Protein AF-A0A430R8D6-F1 (afdb_monomer_lite)

Sequence (89 aa):
MTTCPANRYKEVKQLEPGDVLILDWDQEVPEGYVVTHYKKRGRYAVPERKGEYELLLVGSAQEWRIRRHYGAEGRWVGQCTYAFWVKKA

Organism: Thermus scotoductus (NCBI:txid37636)

pLDDT: mean 89.22, std 9.38, range [40.81, 96.25]

Structure (mmCIF, N/CA/C/O backbone):
data_AF-A0A430R8D6-F1
#
_entry.id   AF-A0A430R8D6-F1
#
loop_
_atom_site.group_PDB
_atom_site.id
_atom_site.type_symbol
_atom_site.label_atom_id
_atom_site.label_alt_id
_atom_site.label_comp_id
_atom_site.label_asym_id
_atom_site.label_entity_id
_atom_site.label_seq_id
_atom_site.pdbx_PDB_ins_code
_atom_site.Cartn_x
_atom_site.Cartn_y
_atom_site.Cartn_z
_atom_site.occupancy
_atom_site.B_iso_or_equiv
_atom_site.auth_seq_id
_atom_site.auth_comp_id
_atom_site.auth_asym_id
_atom_site.auth_atom_id
_atom_site.pdbx_PDB_model_num
ATOM 1 N N . MET A 1 1 ? -2.916 20.704 2.077 1.00 40.81 1 MET A N 1
ATOM 2 C CA . MET A 1 1 ? -3.863 20.526 3.198 1.00 40.81 1 MET A CA 1
ATOM 3 C C . MET A 1 1 ? -3.482 19.278 3.978 1.00 40.81 1 MET A C 1
ATOM 5 O O . MET A 1 1 ? -3.397 18.196 3.420 1.00 40.81 1 MET A O 1
ATOM 9 N N . THR A 1 2 ? -3.147 19.480 5.246 1.00 49.38 2 THR A N 1
ATOM 10 C CA . THR A 1 2 ? -2.544 18.564 6.226 1.00 49.38 2 THR A CA 1
ATOM 11 C C . THR A 1 2 ? -3.616 17.976 7.147 1.00 49.38 2 THR A C 1
ATOM 13 O O . T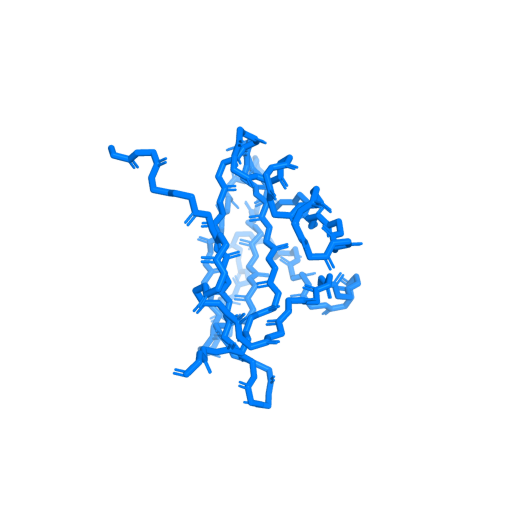HR A 1 2 ? -3.442 17.959 8.363 1.00 49.38 2 THR A O 1
ATOM 16 N N . THR A 1 3 ? -4.751 17.545 6.593 1.00 59.41 3 THR A N 1
ATOM 17 C CA . THR A 1 3 ? -5.900 17.086 7.385 1.00 59.41 3 THR A CA 1
ATOM 18 C C . THR A 1 3 ? -5.491 15.913 8.278 1.00 59.41 3 THR A C 1
ATOM 20 O O . THR A 1 3 ? -4.808 14.993 7.826 1.00 59.41 3 THR A O 1
ATOM 23 N N . CYS A 1 4 ? -5.845 15.980 9.563 1.00 63.56 4 CYS A N 1
ATOM 24 C CA . CYS A 1 4 ? -5.564 14.923 10.528 1.00 63.56 4 CYS A CA 1
ATOM 25 C C . CYS A 1 4 ? -6.226 13.616 10.056 1.00 63.56 4 CYS A C 1
ATOM 27 O O . CYS A 1 4 ? -7.409 13.648 9.716 1.00 63.56 4 CYS A O 1
ATOM 29 N N . PRO A 1 5 ? -5.516 12.475 10.021 1.00 74.31 5 PRO A N 1
ATOM 30 C CA . PRO A 1 5 ? -6.117 11.212 9.611 1.00 74.31 5 PRO A CA 1
ATOM 31 C C . PRO A 1 5 ? -7.081 10.645 10.664 1.00 74.31 5 PRO A C 1
ATOM 33 O O . PRO A 1 5 ? -7.735 9.645 10.382 1.00 74.31 5 PRO A O 1
ATOM 36 N N . ALA A 1 6 ? -7.184 11.255 11.850 1.00 74.38 6 ALA A N 1
ATOM 37 C CA . ALA A 1 6 ? -8.059 10.810 12.927 1.00 74.38 6 ALA A CA 1
ATOM 38 C C . ALA A 1 6 ? -9.519 10.653 12.475 1.00 74.38 6 ALA A C 1
ATOM 40 O O . ALA A 1 6 ? -10.083 11.559 11.865 1.00 74.38 6 ALA A O 1
ATOM 4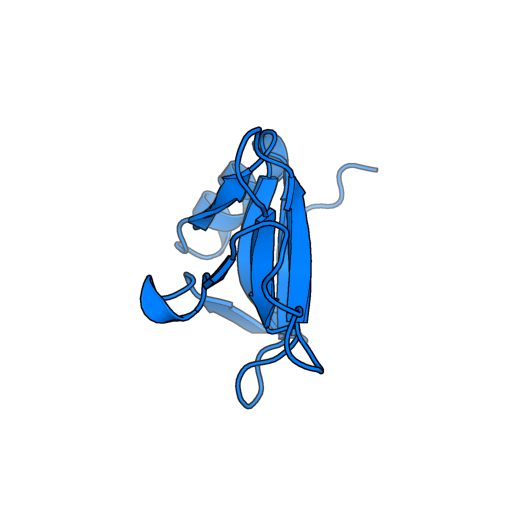1 N N . ASN A 1 7 ? -10.118 9.499 12.787 1.00 80.56 7 ASN A N 1
ATOM 42 C CA . ASN A 1 7 ? -11.517 9.137 12.507 1.00 80.56 7 ASN A CA 1
ATOM 43 C C . ASN A 1 7 ? -11.922 9.121 11.023 1.00 80.56 7 ASN A C 1
ATOM 45 O O . ASN A 1 7 ? -13.099 8.981 10.705 1.00 80.56 7 ASN A O 1
ATOM 49 N N . ARG A 1 8 ? -10.963 9.240 10.099 1.00 85.81 8 ARG A N 1
ATOM 50 C CA . ARG A 1 8 ? -11.225 9.125 8.660 1.00 85.81 8 ARG A CA 1
ATOM 51 C C . ARG A 1 8 ? -11.444 7.676 8.220 1.00 85.81 8 ARG A C 1
ATOM 53 O O . ARG A 1 8 ? -12.130 7.431 7.229 1.00 85.81 8 ARG A O 1
ATOM 60 N N . TYR A 1 9 ? -10.840 6.733 8.934 1.00 89.69 9 TYR A N 1
ATOM 61 C CA . TYR A 1 9 ? -10.886 5.311 8.623 1.00 89.69 9 TYR A CA 1
ATOM 62 C C . TYR A 1 9 ? -11.422 4.551 9.833 1.00 89.69 9 TYR A C 1
ATOM 64 O O . TYR A 1 9 ? -11.031 4.834 10.965 1.00 89.69 9 TYR A O 1
ATOM 72 N N . LYS A 1 10 ? -12.305 3.581 9.588 1.00 89.06 10 LYS A N 1
ATOM 73 C CA . LYS A 1 10 ? -12.753 2.618 10.604 1.00 89.06 10 LYS A CA 1
ATOM 74 C C . LYS A 1 10 ? -11.605 1.721 11.039 1.00 89.06 10 LYS A C 1
ATOM 76 O O . LYS A 1 10 ? -11.481 1.401 12.213 1.00 89.06 10 LYS A O 1
ATOM 81 N N . GLU A 1 11 ? -10.775 1.328 10.080 1.00 92.31 11 GLU A N 1
ATOM 82 C CA . GLU A 1 11 ? -9.650 0.438 10.313 1.00 92.31 11 GLU A CA 1
ATOM 83 C C . GLU A 1 11 ? -8.512 0.763 9.348 1.00 92.31 11 GLU A C 1
ATOM 85 O O . GLU A 1 11 ? -8.754 1.096 8.183 1.00 92.31 11 GLU A O 1
ATOM 90 N N . VAL A 1 12 ? -7.278 0.655 9.835 1.00 93.69 12 VAL A N 1
ATOM 91 C CA . VAL A 1 12 ? -6.061 0.784 9.035 1.00 93.69 12 VAL A CA 1
ATOM 92 C C . VAL A 1 12 ? -5.157 -0.403 9.340 1.00 93.69 12 VAL A C 1
ATOM 94 O O . VAL A 1 12 ? -4.911 -0.717 10.502 1.00 93.69 12 VAL A O 1
ATOM 97 N N . LYS A 1 13 ? -4.659 -1.055 8.293 1.00 94.12 13 LYS A N 1
ATOM 98 C CA . LYS A 1 13 ? -3.802 -2.237 8.350 1.00 94.12 13 LYS A CA 1
ATOM 99 C C . LYS A 1 13 ? -2.538 -2.029 7.526 1.00 94.12 13 LYS A C 1
ATOM 101 O O . LYS A 1 13 ? -2.522 -1.298 6.534 1.00 94.12 13 LYS A O 1
ATOM 106 N N . GLN A 1 14 ? -1.475 -2.702 7.947 1.00 94.06 14 GLN A N 1
ATOM 107 C CA . GLN A 1 14 ? -0.241 -2.799 7.178 1.00 94.06 14 GLN A CA 1
ATOM 108 C C . GLN A 1 14 ? -0.460 -3.663 5.925 1.00 94.06 14 GLN A C 1
ATOM 110 O O . GLN A 1 14 ? -1.253 -4.604 5.948 1.00 94.06 14 GLN A O 1
ATOM 115 N N . LEU A 1 15 ? 0.266 -3.365 4.844 1.00 93.00 15 LEU A N 1
ATOM 116 C CA . LEU A 1 15 ? 0.352 -4.262 3.688 1.00 93.00 15 LEU A CA 1
ATOM 117 C C . LEU A 1 15 ? 1.214 -5.483 3.998 1.00 93.00 15 LEU A C 1
ATOM 119 O O . LEU A 1 15 ? 2.359 -5.369 4.464 1.00 93.00 15 LEU A O 1
ATOM 123 N N . GLU A 1 16 ? 0.714 -6.650 3.622 1.00 90.25 16 GLU A N 1
ATOM 124 C CA . GLU A 1 16 ? 1.502 -7.871 3.673 1.00 90.25 16 GLU A CA 1
ATOM 125 C C . GLU A 1 16 ? 2.598 -7.820 2.596 1.00 90.25 16 GLU A C 1
ATOM 127 O O . GLU A 1 16 ? 2.416 -7.180 1.558 1.00 90.25 16 GLU A O 1
ATOM 132 N N . PRO A 1 17 ? 3.766 -8.457 2.804 1.00 84.38 17 PRO A N 1
ATOM 133 C CA . PRO A 1 17 ? 4.824 -8.466 1.792 1.00 84.38 17 PRO A CA 1
ATOM 134 C C . PRO A 1 17 ? 4.342 -8.961 0.420 1.00 84.38 17 PRO A C 1
ATOM 136 O O . PRO A 1 17 ? 4.771 -8.430 -0.597 1.00 84.38 17 PRO A O 1
ATOM 139 N N . GLY A 1 18 ? 3.426 -9.937 0.402 1.00 88.81 18 GLY A N 1
ATOM 140 C CA . GLY A 1 18 ? 2.846 -10.492 -0.824 1.00 88.81 18 GLY A CA 1
ATOM 141 C C . GLY A 1 18 ? 1.869 -9.565 -1.553 1.00 88.81 18 GLY A C 1
ATOM 142 O O . GLY A 1 18 ? 1.533 -9.839 -2.699 1.00 88.81 18 GLY A O 1
ATOM 143 N N . ASP A 1 19 ? 1.441 -8.462 -0.929 1.00 90.69 19 ASP A N 1
ATOM 144 C CA . ASP A 1 19 ? 0.565 -7.476 -1.573 1.00 90.69 19 ASP A CA 1
ATOM 145 C C . ASP A 1 19 ? 1.341 -6.549 -2.520 1.00 90.69 19 ASP A C 1
ATOM 147 O O . ASP A 1 19 ? 0.744 -5.888 -3.363 1.00 90.69 19 ASP A O 1
ATOM 151 N N . VAL A 1 20 ? 2.669 -6.464 -2.393 1.00 92.69 20 VAL A N 1
ATOM 152 C CA . VAL A 1 20 ? 3.495 -5.596 -3.240 1.00 92.69 20 VAL A CA 1
ATOM 153 C C . VAL A 1 20 ? 4.134 -6.425 -4.344 1.00 92.69 20 VAL A C 1
ATOM 155 O O . VAL A 1 20 ? 5.014 -7.246 -4.091 1.00 92.69 20 VAL A O 1
ATOM 158 N N . LEU A 1 21 ? 3.738 -6.164 -5.586 1.00 92.75 21 LEU A N 1
ATOM 159 C CA . LEU A 1 21 ? 4.377 -6.741 -6.758 1.00 92.75 21 LEU A CA 1
ATOM 160 C C . LEU A 1 21 ? 5.551 -5.876 -7.196 1.00 92.75 21 LEU A C 1
ATOM 162 O O . LEU A 1 21 ? 5.441 -4.660 -7.356 1.00 92.75 21 LEU A O 1
ATOM 166 N N . ILE A 1 22 ? 6.682 -6.531 -7.426 1.00 92.25 22 ILE A N 1
ATOM 167 C CA . ILE A 1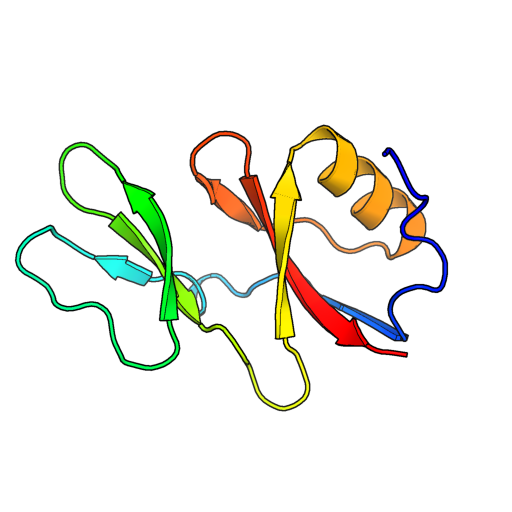 22 ? 7.845 -5.931 -8.063 1.00 92.25 22 ILE A CA 1
ATOM 168 C C . ILE A 1 22 ? 7.922 -6.538 -9.456 1.00 92.25 22 ILE A C 1
ATOM 170 O O . ILE A 1 22 ? 8.330 -7.684 -9.606 1.00 92.25 22 ILE A O 1
ATOM 174 N N . LEU A 1 23 ? 7.505 -5.763 -10.448 1.00 93.19 23 LEU A N 1
ATOM 175 C CA . LEU A 1 23 ? 7.426 -6.187 -11.840 1.00 93.19 23 LEU A CA 1
ATOM 176 C C . LEU A 1 23 ? 8.624 -5.644 -12.612 1.00 93.19 23 LEU A C 1
ATOM 178 O O . LEU A 1 23 ? 9.038 -4.508 -12.371 1.00 93.19 23 LEU A O 1
ATOM 182 N N . ASP A 1 24 ? 9.169 -6.417 -13.541 1.00 94.12 24 ASP A N 1
ATOM 183 C CA . ASP A 1 24 ? 10.087 -5.913 -14.562 1.00 94.12 24 ASP A CA 1
ATOM 184 C C . ASP A 1 24 ? 9.327 -5.086 -15.622 1.00 94.12 24 ASP A C 1
ATOM 186 O O . ASP A 1 24 ? 8.102 -4.947 -15.584 1.00 94.12 24 ASP A O 1
ATOM 190 N N . TRP A 1 25 ? 10.052 -4.415 -16.522 1.00 90.81 25 TRP A N 1
ATOM 191 C CA . TRP A 1 25 ? 9.448 -3.482 -17.489 1.00 90.81 25 TRP A CA 1
ATOM 192 C C . TRP A 1 25 ? 8.604 -4.175 -18.562 1.00 90.81 25 TRP A C 1
ATOM 194 O O . TRP A 1 25 ? 7.663 -3.578 -19.080 1.00 90.81 25 TRP A O 1
ATOM 204 N N . ASP A 1 26 ? 8.962 -5.410 -18.884 1.00 92.94 26 ASP A N 1
ATOM 205 C CA . ASP A 1 26 ? 8.309 -6.295 -19.844 1.00 92.94 26 ASP A CA 1
ATOM 206 C C . ASP A 1 26 ? 7.093 -7.022 -19.256 1.00 92.94 26 ASP A C 1
ATOM 208 O O . ASP A 1 26 ? 6.256 -7.519 -20.003 1.00 92.94 26 ASP A O 1
ATOM 212 N N . GLN A 1 27 ? 6.956 -7.049 -17.930 1.00 94.12 27 GLN A N 1
ATOM 213 C CA . GLN A 1 27 ? 5.807 -7.648 -17.261 1.00 94.12 27 GLN A CA 1
ATOM 214 C C . GLN A 1 27 ? 4.637 -6.670 -17.214 1.00 94.12 27 GLN A C 1
ATOM 216 O O . GLN A 1 27 ?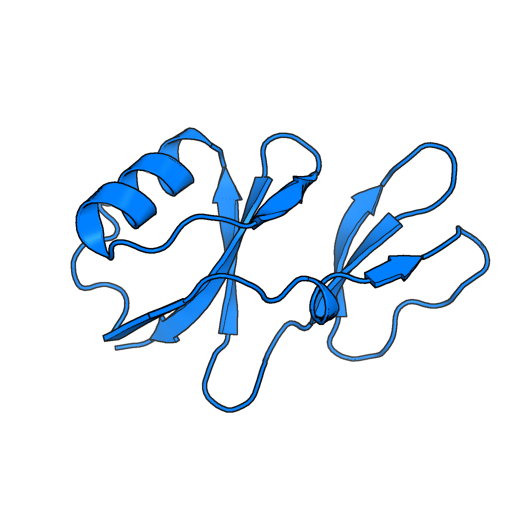 4.782 -5.537 -16.748 1.00 94.12 27 GLN A O 1
ATOM 221 N N . GLU A 1 28 ? 3.458 -7.106 -17.649 1.00 92.81 28 GLU A N 1
ATOM 222 C CA . GLU A 1 28 ? 2.233 -6.313 -17.554 1.00 92.81 28 GLU A CA 1
ATOM 223 C C . GLU A 1 28 ? 1.790 -6.125 -16.098 1.00 92.81 28 GLU A C 1
ATOM 225 O O . GLU A 1 28 ? 2.003 -6.981 -15.238 1.00 92.81 28 GLU A O 1
ATOM 230 N N . VAL A 1 29 ? 1.182 -4.972 -15.813 1.00 93.88 29 VAL A N 1
ATOM 231 C CA . VAL A 1 29 ? 0.580 -4.710 -14.502 1.00 93.88 29 VAL A CA 1
ATOM 232 C C . VAL A 1 29 ? -0.783 -5.391 -14.492 1.00 93.88 29 VAL A C 1
ATOM 234 O O . VAL A 1 29 ? -1.587 -5.082 -15.373 1.00 93.88 29 VAL A O 1
ATOM 237 N N . PRO A 1 30 ? -1.061 -6.293 -13.534 1.00 93.31 30 PRO A N 1
ATOM 238 C CA . PRO A 1 30 ? -2.365 -6.934 -13.459 1.00 93.31 30 PRO A CA 1
ATOM 239 C C . PRO A 1 30 ? -3.486 -5.903 -13.303 1.00 93.31 30 PRO A C 1
ATOM 241 O O . PRO A 1 30 ? -3.297 -4.840 -12.707 1.00 93.31 30 PRO A O 1
ATOM 244 N N . GLU A 1 31 ? -4.670 -6.226 -13.813 1.00 93.50 31 GLU A N 1
ATOM 245 C CA . GLU A 1 31 ? -5.847 -5.381 -13.629 1.00 93.50 31 GLU A CA 1
ATOM 246 C C . GLU A 1 31 ? -6.161 -5.197 -12.133 1.00 93.50 31 GLU A C 1
ATOM 248 O O . GLU A 1 31 ? -6.006 -6.119 -11.328 1.00 93.50 31 GLU A O 1
ATOM 253 N N . GLY A 1 32 ? -6.572 -3.986 -11.750 1.00 93.44 32 GLY A N 1
ATOM 254 C CA . GLY A 1 32 ? -6.838 -3.641 -10.352 1.00 93.44 32 GLY A CA 1
ATOM 255 C C . GLY A 1 32 ? -5.581 -3.410 -9.511 1.00 93.44 32 GLY A C 1
ATOM 256 O O . GLY A 1 32 ? -5.670 -3.418 -8.284 1.00 93.44 32 GLY A O 1
ATOM 257 N N . TYR A 1 33 ? -4.412 -3.225 -10.137 1.00 95.44 33 TYR A N 1
ATOM 258 C CA . TYR A 1 33 ? -3.181 -2.789 -9.479 1.00 95.44 33 TYR A CA 1
ATOM 259 C C . TYR A 1 33 ? -2.789 -1.378 -9.917 1.00 95.44 33 TYR A C 1
ATOM 261 O O . TYR A 1 33 ? -2.845 -1.022 -11.092 1.00 95.44 33 TYR A O 1
ATOM 269 N N . VAL A 1 34 ? -2.293 -0.590 -8.965 1.00 93.69 34 VAL A N 1
ATOM 270 C CA . VAL A 1 34 ? -1.733 0.741 -9.202 1.00 93.69 34 VAL A CA 1
ATOM 271 C C . VAL A 1 34 ? -0.220 0.683 -9.115 1.00 93.69 34 VAL A C 1
ATOM 273 O O . VAL A 1 34 ? 0.352 0.167 -8.154 1.00 93.69 34 VAL A O 1
ATOM 276 N N . VAL A 1 35 ? 0.439 1.263 -10.117 1.00 93.62 35 VAL A N 1
ATOM 277 C CA . VAL A 1 35 ? 1.887 1.467 -10.099 1.00 93.62 35 VAL A CA 1
ATOM 278 C C . VAL A 1 35 ? 2.222 2.593 -9.129 1.00 93.62 35 VAL A C 1
ATOM 280 O O . VAL A 1 35 ? 1.817 3.736 -9.329 1.00 93.62 35 VAL A O 1
ATOM 283 N N . THR A 1 36 ? 2.987 2.281 -8.088 1.00 91.75 36 THR A N 1
ATOM 284 C CA . THR A 1 36 ? 3.350 3.247 -7.043 1.00 91.75 36 THR A CA 1
ATOM 285 C C . THR A 1 36 ? 4.699 3.905 -7.304 1.00 91.75 36 THR A C 1
ATOM 287 O O . THR A 1 36 ? 4.912 5.051 -6.914 1.00 91.75 36 THR A O 1
ATOM 290 N N . HIS A 1 37 ? 5.627 3.201 -7.959 1.00 91.81 37 HIS A N 1
ATOM 291 C CA . HIS A 1 37 ? 6.967 3.716 -8.221 1.00 91.81 37 HIS A CA 1
ATOM 292 C C . HIS A 1 37 ? 7.674 2.983 -9.358 1.00 91.81 37 HIS A C 1
ATOM 294 O O . HIS A 1 37 ? 7.636 1.757 -9.444 1.00 91.81 37 HIS A O 1
ATOM 300 N N . TYR A 1 38 ? 8.403 3.737 -10.176 1.00 89.69 38 TYR A N 1
ATOM 301 C CA . TYR A 1 38 ? 9.260 3.210 -11.233 1.00 89.69 38 TYR A CA 1
ATOM 302 C C . TYR A 1 38 ? 10.716 3.161 -10.763 1.00 89.69 38 TYR A C 1
ATOM 304 O O . TYR A 1 38 ? 11.269 4.162 -10.311 1.00 89.69 38 TYR A O 1
ATOM 312 N N . LYS A 1 39 ? 11.348 1.993 -10.894 1.00 85.50 39 LYS A N 1
ATOM 313 C CA . LYS A 1 39 ? 12.775 1.756 -10.633 1.00 85.50 39 LYS A CA 1
ATOM 314 C C . LYS A 1 39 ? 13.517 1.557 -11.958 1.00 85.50 39 LYS A C 1
ATOM 316 O O . LYS A 1 39 ? 12.927 1.308 -13.002 1.00 85.50 39 LYS A O 1
ATOM 321 N N . LYS A 1 40 ? 14.853 1.592 -11.922 1.00 86.06 40 LYS A N 1
ATOM 322 C CA . LYS A 1 40 ? 15.698 1.400 -13.119 1.00 86.06 40 LYS A CA 1
ATOM 323 C C . LYS A 1 40 ? 15.375 0.112 -13.897 1.00 86.06 40 LYS A C 1
ATOM 325 O O . LYS A 1 40 ? 15.450 0.098 -15.119 1.00 86.06 40 LYS A O 1
ATOM 330 N N . ARG A 1 41 ? 15.020 -0.963 -13.190 1.00 84.81 41 ARG A N 1
ATOM 331 C CA . ARG A 1 41 ? 14.696 -2.283 -13.752 1.00 84.81 41 ARG A CA 1
ATOM 332 C C . ARG A 1 41 ? 13.288 -2.714 -13.342 1.00 84.81 41 ARG A C 1
ATOM 334 O O . ARG A 1 41 ? 13.150 -3.690 -12.620 1.00 84.81 41 ARG A O 1
ATOM 341 N N . GLY A 1 42 ? 12.277 -1.903 -13.641 1.00 91.56 42 GLY A N 1
ATOM 342 C CA . GLY A 1 42 ? 10.876 -2.263 -13.437 1.00 91.56 42 GLY A CA 1
ATOM 343 C C . GLY A 1 42 ? 10.085 -1.292 -12.563 1.00 91.56 42 GLY A C 1
ATOM 344 O O . GLY A 1 42 ? 10.395 -0.107 -12.476 1.00 91.56 42 GLY A O 1
ATOM 345 N N . ARG A 1 43 ? 9.054 -1.791 -11.892 1.00 93.12 43 ARG A N 1
ATOM 346 C CA . ARG A 1 43 ? 8.060 -0.990 -11.175 1.00 93.12 43 ARG A CA 1
ATOM 347 C C . ARG A 1 43 ? 7.491 -1.724 -9.967 1.00 93.12 43 ARG A C 1
ATOM 349 O O . ARG A 1 43 ? 7.453 -2.948 -9.934 1.00 93.12 43 ARG A O 1
ATOM 356 N N . TYR A 1 44 ? 7.071 -0.954 -8.976 1.00 92.56 44 TYR A N 1
ATOM 357 C CA . TYR A 1 44 ? 6.279 -1.423 -7.847 1.00 92.56 44 TYR A CA 1
ATOM 358 C C . TYR A 1 44 ? 4.809 -1.250 -8.198 1.00 92.56 44 TYR A C 1
ATOM 360 O O . TYR A 1 44 ? 4.410 -0.175 -8.651 1.00 92.56 44 TYR A O 1
ATOM 368 N N . ALA A 1 45 ? 4.020 -2.292 -7.987 1.00 94.38 45 ALA A N 1
ATOM 369 C CA . ALA A 1 45 ? 2.583 -2.277 -8.171 1.00 94.38 45 ALA A CA 1
ATOM 370 C C . ALA A 1 45 ? 1.902 -2.863 -6.935 1.00 94.38 45 ALA A C 1
ATOM 372 O O . ALA A 1 45 ? 2.402 -3.805 -6.322 1.00 94.38 45 ALA A O 1
ATOM 373 N N . VAL A 1 46 ? 0.768 -2.291 -6.557 1.00 94.94 46 VAL A N 1
ATOM 374 C CA . VAL A 1 46 ? 0.008 -2.683 -5.367 1.00 94.94 46 VAL A CA 1
ATOM 375 C C . VAL A 1 46 ? -1.463 -2.783 -5.758 1.00 94.94 46 VAL A C 1
ATOM 377 O O . VAL A 1 46 ? -1.920 -1.918 -6.509 1.00 94.94 46 VAL A O 1
ATOM 380 N N . PRO A 1 47 ? -2.213 -3.793 -5.288 1.00 95.88 47 PRO A N 1
ATOM 381 C CA . PRO A 1 47 ? -3.620 -3.905 -5.620 1.00 95.88 47 PRO A CA 1
ATOM 382 C C . PRO A 1 47 ? -4.384 -2.708 -5.053 1.00 95.88 47 PRO A C 1
ATOM 384 O O . PRO A 1 47 ? -4.108 -2.235 -3.953 1.00 95.88 47 PRO A O 1
ATOM 387 N N . GLU A 1 48 ? -5.362 -2.214 -5.801 1.00 95.19 48 GLU A N 1
ATOM 388 C CA . GLU A 1 48 ? -6.219 -1.099 -5.396 1.00 95.19 48 GLU A CA 1
ATOM 389 C C . GLU A 1 48 ? -7.145 -1.484 -4.242 1.00 95.19 48 GLU A C 1
ATOM 391 O O . GLU A 1 48 ? -7.561 -0.631 -3.453 1.00 95.19 48 GLU A O 1
ATOM 396 N N . ARG A 1 49 ? -7.482 -2.776 -4.145 1.00 94.06 49 ARG A N 1
ATOM 397 C CA . ARG A 1 49 ? -8.420 -3.330 -3.169 1.00 94.06 49 ARG A CA 1
ATOM 398 C C . ARG A 1 49 ? -7.989 -4.710 -2.691 1.00 94.06 49 ARG A C 1
ATOM 400 O O . ARG A 1 49 ? -7.435 -5.495 -3.454 1.00 94.06 49 ARG A O 1
ATOM 407 N N . LYS A 1 50 ? -8.324 -5.028 -1.441 1.00 92.00 50 LYS A N 1
ATOM 408 C CA . LYS A 1 50 ? -8.171 -6.360 -0.846 1.00 92.00 50 LYS A CA 1
ATOM 409 C C . LYS A 1 50 ? -9.365 -6.644 0.054 1.00 92.00 50 LYS A C 1
ATOM 411 O O . LYS A 1 50 ? -9.435 -6.161 1.181 1.00 92.00 50 LYS A O 1
ATOM 416 N N . GLY A 1 51 ? -10.333 -7.402 -0.456 1.00 90.94 51 GLY A N 1
ATOM 417 C CA . GLY A 1 51 ? -11.607 -7.618 0.234 1.00 90.94 51 GLY A CA 1
ATOM 418 C C . GLY A 1 51 ? -12.338 -6.294 0.480 1.00 90.94 51 GLY A C 1
ATOM 419 O O . GLY A 1 51 ? -12.605 -5.549 -0.458 1.00 90.94 51 GLY A O 1
ATOM 420 N N . GLU A 1 52 ? -12.634 -5.987 1.744 1.00 92.50 52 GLU A N 1
ATOM 421 C CA . GLU A 1 52 ? -13.301 -4.738 2.150 1.00 92.50 52 GLU A CA 1
ATOM 422 C C . GLU A 1 52 ? -12.354 -3.529 2.283 1.00 92.50 52 GLU A C 1
ATOM 424 O O . GLU A 1 52 ? -12.798 -2.435 2.640 1.00 92.50 52 GLU A O 1
ATOM 429 N N . TYR A 1 53 ? -11.052 -3.720 2.055 1.00 94.50 53 TYR A N 1
ATOM 430 C CA . TYR A 1 53 ? -10.038 -2.684 2.221 1.00 94.50 53 TYR A CA 1
ATOM 431 C C . TYR A 1 53 ? -9.672 -2.048 0.884 1.00 94.50 53 TYR A C 1
ATOM 433 O O . TYR A 1 53 ? -9.557 -2.726 -0.137 1.00 94.50 53 TYR A O 1
ATOM 441 N N . GLU A 1 54 ? -9.432 -0.742 0.914 1.00 95.25 54 GLU A N 1
ATOM 442 C CA . GLU A 1 54 ? -8.925 0.039 -0.211 1.00 95.25 54 GLU A CA 1
ATOM 443 C C . GLU A 1 54 ? -7.473 0.455 0.047 1.00 95.25 54 GLU A C 1
ATOM 445 O O . GLU A 1 54 ? -7.056 0.644 1.195 1.00 95.25 54 GLU A O 1
ATOM 450 N N . LEU A 1 55 ? -6.703 0.605 -1.028 1.00 95.25 55 LEU A N 1
ATOM 451 C CA . LEU A 1 55 ? -5.332 1.086 -0.972 1.00 95.25 55 LEU A CA 1
ATOM 452 C C . LEU A 1 55 ? -5.298 2.570 -0.597 1.00 95.25 55 LEU A C 1
ATOM 454 O O . LEU A 1 55 ? -5.927 3.415 -1.236 1.00 95.25 55 LEU A O 1
ATOM 458 N N . LEU A 1 56 ? -4.490 2.903 0.406 1.00 94.50 56 LEU A N 1
ATOM 459 C CA . LEU A 1 56 ? -4.143 4.274 0.747 1.00 94.50 56 LEU A CA 1
ATOM 460 C C . LEU A 1 56 ? -2.643 4.495 0.555 1.00 94.50 56 LEU A C 1
ATOM 462 O O . LEU A 1 56 ? -1.832 3.888 1.250 1.00 94.50 56 LEU A O 1
ATOM 466 N N . LEU A 1 57 ? -2.288 5.421 -0.336 1.00 93.88 57 LEU A N 1
ATOM 467 C CA . LEU A 1 57 ? -0.916 5.878 -0.549 1.00 93.88 57 LEU A CA 1
ATOM 468 C C . LEU A 1 57 ? -0.697 7.228 0.131 1.00 93.88 57 LEU A C 1
ATOM 470 O O . LEU A 1 57 ? -1.483 8.161 -0.046 1.00 93.88 57 LEU A O 1
ATOM 474 N N . VAL A 1 58 ? 0.382 7.348 0.901 1.00 92.25 58 VAL A N 1
ATOM 475 C CA . VAL A 1 58 ? 0.721 8.575 1.626 1.00 92.25 58 VAL A CA 1
ATOM 476 C C . VAL A 1 58 ? 2.218 8.853 1.623 1.00 92.25 58 VAL A C 1
ATOM 478 O O . VAL A 1 58 ? 3.030 7.937 1.582 1.00 92.25 58 VAL A O 1
ATOM 481 N N . GLY A 1 59 ? 2.605 10.123 1.729 1.00 92.38 59 GLY A N 1
ATOM 482 C CA . GLY A 1 59 ? 4.003 10.492 1.968 1.00 92.38 59 GLY A CA 1
ATOM 483 C C . GLY A 1 59 ? 4.460 10.220 3.410 1.00 92.38 59 GLY A C 1
ATOM 484 O O . GLY A 1 59 ? 3.637 10.086 4.319 1.00 92.38 59 GLY A O 1
ATOM 485 N N . SER A 1 60 ? 5.774 10.234 3.641 1.00 89.00 60 SER A N 1
ATOM 486 C CA . SER A 1 60 ? 6.417 9.999 4.952 1.00 89.00 60 SER A CA 1
ATOM 487 C C . SER A 1 60 ? 5.825 10.802 6.124 1.00 89.00 60 SER A C 1
ATOM 489 O O . SER A 1 60 ? 5.604 10.263 7.204 1.00 89.00 60 SER A O 1
ATOM 491 N N . ALA A 1 61 ? 5.501 12.084 5.926 1.00 87.06 61 ALA A N 1
ATOM 492 C CA . ALA A 1 61 ? 4.914 12.917 6.981 1.00 87.06 61 ALA A CA 1
ATOM 493 C C . ALA A 1 61 ? 3.507 12.456 7.416 1.00 87.06 61 ALA A C 1
ATOM 495 O O . ALA A 1 61 ? 3.089 12.705 8.548 1.00 87.06 61 ALA A O 1
ATOM 496 N N . GLN A 1 62 ? 2.754 11.824 6.515 1.00 88.81 62 GLN A N 1
ATOM 497 C CA . GLN A 1 62 ? 1.423 11.280 6.793 1.00 88.81 62 GLN A CA 1
ATOM 498 C C . GLN A 1 62 ? 1.502 9.848 7.333 1.00 88.81 62 GLN A C 1
ATOM 500 O O . GLN A 1 62 ? 0.702 9.506 8.198 1.00 88.81 62 GLN A O 1
ATOM 505 N N . GLU A 1 63 ? 2.490 9.057 6.901 1.00 93.31 63 GLU A N 1
ATOM 506 C CA . GLU A 1 63 ? 2.804 7.737 7.471 1.00 93.31 63 GLU A CA 1
ATOM 507 C C . GLU A 1 63 ? 2.942 7.828 8.993 1.00 93.31 63 GLU A C 1
ATOM 509 O O . GLU A 1 63 ? 2.199 7.165 9.715 1.00 93.31 63 GLU A O 1
ATOM 514 N N . TRP A 1 64 ? 3.767 8.760 9.482 1.00 90.81 64 TRP A N 1
ATOM 515 C CA . TRP A 1 64 ? 3.992 8.920 10.919 1.00 90.81 64 TRP A CA 1
ATOM 516 C C . TRP A 1 64 ? 2.702 9.242 11.688 1.00 90.81 64 TRP A C 1
ATOM 518 O O . TRP A 1 64 ? 2.483 8.773 12.806 1.00 90.81 64 TRP A O 1
ATOM 528 N N . ARG A 1 65 ? 1.809 10.031 11.080 1.00 91.12 65 ARG A N 1
ATOM 529 C CA . ARG A 1 65 ? 0.513 10.383 11.680 1.00 91.12 65 ARG A CA 1
ATOM 530 C C . ARG A 1 65 ? -0.432 9.188 11.716 1.00 91.12 65 ARG A C 1
ATOM 532 O O . ARG A 1 65 ? -1.127 9.012 12.712 1.00 91.12 65 ARG A O 1
ATOM 539 N N . ILE A 1 66 ? -0.458 8.386 10.653 1.00 91.50 66 ILE A N 1
ATOM 540 C CA . ILE A 1 66 ? -1.255 7.157 10.593 1.00 91.50 66 ILE A CA 1
ATOM 541 C C . ILE A 1 66 ? -0.751 6.163 11.635 1.00 91.50 66 ILE A C 1
ATOM 543 O O . ILE A 1 66 ? -1.557 5.671 12.418 1.00 91.50 66 ILE A O 1
ATOM 547 N N . ARG A 1 67 ? 0.565 5.952 11.726 1.00 92.06 67 ARG A N 1
ATOM 548 C CA . ARG A 1 67 ? 1.176 5.088 12.740 1.00 92.06 67 ARG A CA 1
ATOM 549 C C . ARG A 1 67 ? 0.823 5.526 14.154 1.00 92.06 67 ARG A C 1
ATOM 551 O O . ARG A 1 67 ? 0.411 4.706 14.965 1.00 92.06 67 ARG A O 1
ATOM 558 N N . ARG A 1 68 ? 0.913 6.827 14.445 1.00 90.94 68 ARG A N 1
ATOM 559 C CA . ARG A 1 68 ? 0.556 7.373 15.761 1.00 90.94 68 ARG A CA 1
ATOM 560 C C . ARG A 1 68 ? -0.928 7.201 16.102 1.00 90.94 68 ARG A C 1
ATOM 562 O O . ARG A 1 68 ? -1.244 6.993 17.267 1.00 90.94 68 ARG A O 1
ATOM 569 N N . HIS A 1 69 ? -1.825 7.344 15.125 1.00 89.56 69 HIS A N 1
ATOM 570 C CA . HIS A 1 69 ? -3.273 7.342 15.371 1.00 89.56 69 HIS A CA 1
ATOM 571 C C . HIS A 1 69 ? -3.894 5.943 15.336 1.00 89.56 69 HIS A C 1
ATOM 573 O O . HIS A 1 69 ? -4.786 5.649 16.122 1.00 89.56 69 HIS A O 1
ATOM 579 N N . TYR A 1 70 ? -3.429 5.091 14.425 1.00 90.31 70 TYR A N 1
ATOM 580 C CA . TYR A 1 70 ? -4.007 3.773 14.157 1.00 90.31 70 TYR A CA 1
ATOM 581 C C . TYR A 1 70 ? -3.098 2.608 14.566 1.00 90.31 70 TYR A C 1
ATOM 583 O O . TYR A 1 70 ? -3.520 1.461 14.481 1.00 90.31 70 TYR A O 1
ATOM 591 N N . GLY A 1 71 ? -1.849 2.865 14.971 1.00 91.25 71 GLY A N 1
ATOM 592 C CA . GLY A 1 71 ? -0.890 1.816 15.342 1.00 91.25 71 GLY A CA 1
ATOM 593 C C . GLY A 1 71 ? -0.367 0.981 14.167 1.00 91.25 71 GLY A C 1
ATOM 594 O O . GLY A 1 71 ? 0.390 0.041 14.385 1.00 91.25 71 GLY A O 1
ATOM 595 N N . ALA A 1 72 ? -0.746 1.312 12.930 1.00 92.06 72 ALA A N 1
ATOM 596 C CA . ALA A 1 72 ? -0.324 0.599 11.730 1.00 92.06 72 ALA A CA 1
ATOM 597 C C . ALA A 1 72 ? 0.953 1.210 11.140 1.00 92.06 72 ALA A C 1
ATOM 599 O O . ALA A 1 72 ? 1.044 2.427 10.980 1.00 92.06 72 ALA A O 1
ATOM 600 N N . GLU A 1 73 ? 1.916 0.371 10.765 1.00 93.06 73 GLU A N 1
ATOM 601 C CA . GLU A 1 73 ? 3.140 0.806 10.084 1.00 93.06 73 GLU A CA 1
ATOM 602 C C . GLU A 1 73 ? 2.974 0.747 8.566 1.00 93.06 73 GLU A C 1
ATOM 604 O O . GLU A 1 73 ? 2.479 -0.242 8.016 1.00 93.06 73 GLU A O 1
ATOM 609 N N . GLY A 1 74 ? 3.384 1.814 7.877 1.00 91.38 74 GLY A N 1
ATOM 610 C CA . GLY A 1 74 ? 3.264 1.884 6.425 1.00 91.38 74 GLY A CA 1
ATOM 611 C C . GLY A 1 74 ? 4.278 0.986 5.732 1.00 91.38 74 GLY A C 1
ATOM 612 O O . GLY A 1 74 ? 5.452 0.949 6.103 1.00 91.38 74 GLY A O 1
ATOM 613 N N . ARG A 1 75 ? 3.868 0.301 4.661 1.00 94.38 75 ARG A N 1
ATOM 614 C CA . ARG A 1 75 ? 4.829 -0.378 3.780 1.00 94.38 75 ARG A CA 1
ATOM 615 C C . ARG A 1 75 ? 5.383 0.634 2.791 1.00 94.38 75 ARG A C 1
ATOM 617 O O . ARG A 1 75 ? 4.616 1.239 2.052 1.00 94.38 75 ARG A O 1
ATOM 624 N N . TRP A 1 76 ? 6.699 0.803 2.744 1.00 92.94 76 TRP A N 1
ATOM 625 C CA . TRP A 1 76 ? 7.321 1.645 1.724 1.00 92.94 76 TRP A CA 1
ATOM 626 C C . TRP A 1 76 ? 7.100 1.055 0.326 1.00 92.94 76 TRP A C 1
ATOM 628 O O . TRP A 1 76 ? 7.380 -0.121 0.097 1.00 92.94 76 TRP A O 1
ATOM 638 N N . VAL A 1 77 ? 6.613 1.881 -0.597 1.00 90.25 77 VAL A N 1
ATOM 639 C CA . VAL A 1 77 ? 6.265 1.486 -1.974 1.00 90.25 77 VAL A CA 1
ATOM 640 C C . VAL A 1 77 ? 6.898 2.418 -3.013 1.00 90.25 77 VAL A C 1
ATOM 642 O O . 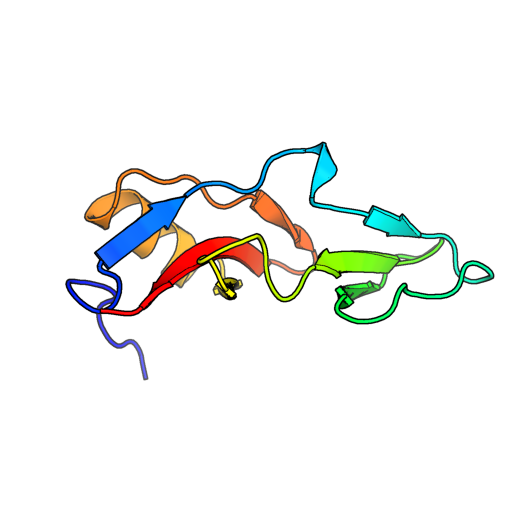VAL A 1 77 ? 6.382 2.582 -4.119 1.00 90.25 77 VAL A O 1
ATOM 645 N N . GLY A 1 78 ? 8.041 3.014 -2.656 1.00 87.81 78 GLY A N 1
ATOM 646 C CA . GLY A 1 78 ? 8.847 3.876 -3.521 1.00 87.81 78 GLY A CA 1
ATOM 647 C C . GLY A 1 78 ? 8.702 5.372 -3.239 1.00 87.81 78 GLY A C 1
ATOM 648 O O . GLY A 1 78 ? 7.798 5.780 -2.530 1.00 87.81 78 GLY A O 1
ATOM 649 N N . GLN A 1 79 ? 9.638 6.187 -3.746 1.00 82.69 79 GLN A N 1
ATOM 650 C CA . GLN A 1 79 ? 9.669 7.666 -3.680 1.00 82.69 79 GLN A CA 1
ATOM 651 C C . GLN A 1 79 ? 8.990 8.293 -2.437 1.00 82.69 79 GLN A C 1
ATOM 653 O O . GLN A 1 79 ? 7.987 8.997 -2.543 1.00 82.69 79 GLN A O 1
ATOM 658 N N . CYS A 1 80 ? 9.526 8.016 -1.241 1.00 86.88 80 CYS A N 1
ATOM 659 C CA . CYS A 1 80 ? 9.005 8.511 0.050 1.00 86.88 80 CYS A CA 1
ATOM 660 C C . CYS A 1 80 ? 7.503 8.247 0.304 1.00 86.88 80 CYS A C 1
ATOM 662 O O . CYS A 1 80 ? 6.889 8.931 1.126 1.00 86.88 80 CYS A O 1
ATOM 664 N N . THR A 1 81 ? 6.929 7.269 -0.394 1.00 92.00 81 THR A N 1
ATOM 665 C CA . THR A 1 81 ? 5.517 6.899 -0.372 1.00 92.00 81 THR A CA 1
ATOM 666 C C . THR A 1 81 ? 5.349 5.576 0.360 1.00 92.00 81 THR A C 1
ATOM 668 O O . THR A 1 81 ? 6.127 4.634 0.194 1.00 92.00 81 THR A O 1
ATOM 671 N N . TYR A 1 82 ? 4.318 5.528 1.189 1.00 94.31 82 TYR A N 1
ATOM 672 C CA . TYR A 1 82 ? 3.951 4.412 2.034 1.00 94.31 82 TYR A CA 1
ATOM 673 C C . TYR A 1 82 ? 2.511 4.015 1.747 1.00 94.31 82 TYR A C 1
ATOM 675 O O . TYR A 1 82 ? 1.654 4.871 1.524 1.00 94.31 82 TYR A O 1
ATOM 683 N N . ALA A 1 83 ? 2.262 2.716 1.754 1.00 95.06 83 ALA A N 1
ATOM 684 C CA . ALA A 1 83 ? 0.969 2.122 1.497 1.00 95.06 83 ALA A CA 1
ATOM 685 C C . ALA A 1 83 ? 0.367 1.538 2.776 1.00 95.06 83 ALA A C 1
ATOM 687 O O . ALA A 1 83 ? 1.082 0.992 3.626 1.00 95.06 83 ALA A O 1
ATOM 688 N N . PHE A 1 84 ? -0.959 1.621 2.857 1.00 95.31 84 PHE A N 1
ATOM 689 C CA . PHE A 1 84 ? -1.798 1.036 3.897 1.00 95.31 84 PHE A CA 1
ATOM 690 C C . PHE A 1 84 ? -3.061 0.427 3.290 1.00 95.31 84 PHE A C 1
ATOM 692 O O . PHE A 1 84 ? -3.562 0.911 2.274 1.00 95.31 84 PHE A O 1
ATOM 699 N N . TRP A 1 85 ? -3.612 -0.574 3.969 1.00 96.25 85 TRP A N 1
ATOM 700 C CA . TRP A 1 85 ? -4.979 -1.030 3.754 1.00 96.25 85 TRP A CA 1
ATOM 701 C C . TRP A 1 85 ? -5.910 -0.234 4.652 1.00 96.25 85 TRP A C 1
ATOM 703 O O . TRP A 1 85 ? -5.703 -0.199 5.863 1.00 96.25 85 TRP A O 1
ATOM 713 N N . VAL A 1 86 ? -6.938 0.402 4.093 1.00 94.69 86 VAL A N 1
ATOM 714 C CA . VAL A 1 86 ? -7.905 1.170 4.885 1.00 94.69 86 VAL A CA 1
ATOM 715 C C . VAL A 1 86 ? -9.334 0.737 4.627 1.00 94.69 86 VAL A C 1
ATOM 717 O O . VAL A 1 86 ? -9.727 0.482 3.493 1.00 94.69 86 VAL A O 1
ATOM 720 N N . LYS A 1 87 ? -10.134 0.712 5.691 1.00 93.38 87 LYS A N 1
ATOM 721 C CA . LYS A 1 87 ? -11.588 0.577 5.618 1.00 93.38 87 LYS A CA 1
ATOM 722 C C . LYS A 1 87 ? -12.200 1.945 5.895 1.00 93.38 87 LYS A C 1
ATOM 724 O O . LYS A 1 87 ? -12.026 2.494 6.987 1.00 93.38 87 LYS A O 1
ATOM 729 N N . LYS A 1 88 ? -12.867 2.536 4.900 1.00 81.00 88 LYS A N 1
ATOM 730 C CA . LYS A 1 88 ? -13.534 3.839 5.064 1.00 81.00 88 LYS A CA 1
ATOM 731 C C . LYS A 1 88 ? -14.654 3.741 6.104 1.00 81.00 88 LYS A C 1
ATOM 733 O O . LYS A 1 88 ? -15.287 2.692 6.240 1.00 81.00 88 LYS A O 1
ATOM 738 N N . ALA A 1 89 ? -14.819 4.819 6.871 1.00 66.00 89 ALA A N 1
ATOM 739 C CA . ALA A 1 89 ? -15.893 4.952 7.849 1.00 66.00 89 ALA A CA 1
ATOM 740 C C . ALA A 1 89 ? -17.265 5.081 7.187 1.00 66.00 89 ALA A C 1
ATOM 742 O O . ALA A 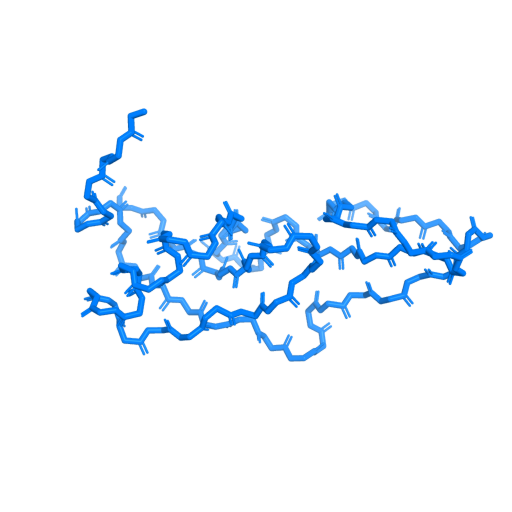1 89 ? -17.336 5.675 6.094 1.00 66.00 89 ALA A O 1
#

Secondary structure (DSSP, 8-state):
-----TTSEEEEEEPPGGG-EEE-SSSPPPTTEEEEEEETTEEEEEESEETTEEEEEEEHHHHHHHHHHH-PPPEE-STTEEEEEEEE-

Radius of gyration: 13.26 Å; chains: 1; bounding box: 32×31×36 Å

Foldseek 3Di:
DCDQCAPQFPAKAEDDPVQKDFDFPPDDDDPQWDFPDADPGGTIIGGQDDVQWGKDKDAQVVQVSCCVRRVHHFCDRDDRITIITTHGD